Protein AF-A0A238XLN4-F1 (afdb_monomer_lite)

pLDDT: mean 86.58, std 12.6, range [41.25, 97.69]

Organism: NCBI:txid1938746

Structure (mmCIF, N/CA/C/O backbone):
data_AF-A0A238XLN4-F1
#
_entry.id   AF-A0A238XLN4-F1
#
loop_
_atom_site.group_PDB
_atom_site.id
_atom_site.type_symbol
_atom_site.label_atom_id
_atom_site.label_alt_id
_atom_site.label_comp_id
_atom_site.label_asym_id
_atom_site.label_entity_id
_atom_site.label_seq_id
_atom_site.pdbx_PDB_ins_code
_atom_site.Cartn_x
_atom_site.Cartn_y
_atom_site.Cartn_z
_atom_site.occupancy
_atom_site.B_iso_or_equiv
_atom_site.auth_seq_id
_atom_site.auth_comp_id
_atom_site.auth_asym_id
_atom_site.auth_atom_id
_atom_site.pdbx_PDB_model_num
ATOM 1 N N . MET A 1 1 ? -6.369 -0.265 10.881 1.00 83.25 1 MET A N 1
ATOM 2 C CA . MET A 1 1 ? -6.448 -0.730 9.477 1.00 83.25 1 MET A CA 1
ATOM 3 C C . MET A 1 1 ? -7.547 -0.008 8.703 1.00 83.25 1 MET A C 1
ATOM 5 O O . MET A 1 1 ? -7.201 0.843 7.906 1.00 83.25 1 MET A O 1
ATOM 9 N N . ALA A 1 2 ? -8.842 -0.265 8.940 1.00 83.38 2 ALA A N 1
ATOM 10 C CA . ALA A 1 2 ? -9.924 0.345 8.147 1.00 83.38 2 ALA A CA 1
ATOM 11 C C . ALA A 1 2 ? -9.921 1.887 8.136 1.00 83.38 2 ALA A C 1
ATOM 13 O O . ALA A 1 2 ? -10.051 2.486 7.076 1.00 83.38 2 ALA A O 1
ATOM 14 N N . ALA A 1 3 ? -9.689 2.517 9.293 1.00 84.44 3 ALA A N 1
ATOM 15 C CA . ALA A 1 3 ? -9.529 3.968 9.394 1.00 84.44 3 ALA A CA 1
ATOM 16 C C . ALA A 1 3 ? -8.377 4.501 8.518 1.00 84.44 3 ALA A C 1
ATOM 18 O O . ALA A 1 3 ? -8.576 5.438 7.754 1.00 84.44 3 ALA A O 1
ATOM 19 N N . ALA A 1 4 ? -7.217 3.836 8.550 1.00 83.69 4 ALA A N 1
ATOM 20 C CA . ALA A 1 4 ? -6.067 4.188 7.718 1.00 83.69 4 ALA A CA 1
ATOM 21 C C . ALA A 1 4 ? -6.356 4.004 6.217 1.00 83.69 4 ALA A C 1
ATOM 23 O O . ALA A 1 4 ? -6.060 4.880 5.415 1.00 83.69 4 ALA A O 1
ATOM 24 N N . LEU A 1 5 ? -7.017 2.906 5.827 1.00 85.81 5 LEU A N 1
ATOM 25 C CA . LEU A 1 5 ? -7.446 2.697 4.438 1.00 85.81 5 LEU A CA 1
ATOM 26 C C . LEU A 1 5 ? -8.428 3.780 3.968 1.00 85.81 5 LEU A C 1
ATOM 28 O O . LEU A 1 5 ? -8.376 4.180 2.808 1.00 85.81 5 LEU A O 1
ATOM 32 N N . ARG A 1 6 ? -9.312 4.272 4.844 1.00 84.12 6 ARG A N 1
ATOM 33 C CA . ARG A 1 6 ? -10.232 5.368 4.509 1.00 84.12 6 ARG A CA 1
ATOM 34 C C . ARG A 1 6 ? -9.512 6.709 4.362 1.00 84.12 6 ARG A C 1
ATOM 36 O O . ARG A 1 6 ? -9.866 7.463 3.459 1.00 84.12 6 ARG A O 1
ATOM 43 N N . GLN A 1 7 ? -8.516 6.996 5.203 1.00 85.44 7 GLN A N 1
ATOM 44 C CA . GLN A 1 7 ? -7.684 8.202 5.080 1.00 85.44 7 GLN A CA 1
ATOM 45 C C . GLN A 1 7 ? -6.864 8.202 3.790 1.00 85.44 7 GLN A C 1
ATOM 47 O O . GLN A 1 7 ? -6.836 9.203 3.082 1.00 85.44 7 GLN A O 1
ATOM 52 N N . LEU A 1 8 ? -6.316 7.046 3.413 1.00 84.69 8 LEU A N 1
ATOM 53 C CA . LEU A 1 8 ? -5.639 6.851 2.129 1.00 84.69 8 LEU A CA 1
ATOM 54 C C . LEU A 1 8 ? -6.606 6.746 0.934 1.00 84.69 8 LEU A C 1
ATOM 56 O O . LEU A 1 8 ? -6.184 6.422 -0.171 1.00 84.69 8 LEU A O 1
ATOM 60 N N . SER A 1 9 ? -7.909 6.981 1.136 1.00 85.56 9 SER A N 1
ATOM 61 C CA . SER A 1 9 ? -8.950 6.906 0.096 1.00 85.56 9 SER A CA 1
ATOM 62 C C . SER A 1 9 ? -9.007 5.561 -0.651 1.00 85.56 9 SER A C 1
ATOM 64 O O . SER A 1 9 ? -9.437 5.480 -1.799 1.00 85.56 9 SER A O 1
ATOM 66 N N . VAL A 1 10 ? -8.580 4.482 0.009 1.00 86.12 10 VAL A N 1
ATOM 67 C CA . VAL A 1 10 ? -8.608 3.105 -0.508 1.00 86.12 10 VAL A CA 1
ATOM 68 C C . VAL A 1 10 ? -9.958 2.437 -0.256 1.00 86.12 10 VAL A C 1
ATOM 70 O O . VAL A 1 10 ? -10.408 1.614 -1.054 1.00 86.12 10 VAL A O 1
ATOM 73 N N . LEU A 1 11 ? -10.583 2.759 0.878 1.00 84.19 11 LEU A N 1
ATOM 74 C CA . LEU A 1 11 ? -11.884 2.232 1.270 1.00 84.19 11 LEU A CA 1
ATOM 75 C C . LEU A 1 11 ? -12.986 3.210 0.847 1.00 84.19 11 LEU A C 1
ATOM 77 O O . LEU A 1 11 ? -13.014 4.339 1.328 1.00 84.19 11 LEU A O 1
ATOM 81 N N . ASP A 1 12 ? -13.868 2.752 -0.042 1.00 79.81 12 ASP A N 1
ATOM 82 C CA . ASP A 1 12 ? -15.043 3.500 -0.504 1.00 79.81 12 ASP A CA 1
ATOM 83 C C . ASP A 1 12 ? -16.147 3.530 0.567 1.00 79.81 12 ASP A C 1
ATOM 85 O O . ASP A 1 12 ? -16.322 2.569 1.327 1.00 79.81 12 ASP A O 1
ATOM 89 N N . ASP A 1 13 ? -16.931 4.607 0.584 1.00 79.81 13 ASP A N 1
ATOM 90 C CA . ASP A 1 13 ? -18.012 4.848 1.544 1.00 79.81 13 ASP A CA 1
ATOM 91 C C . ASP A 1 13 ? -19.095 3.765 1.464 1.00 79.81 13 ASP A C 1
ATOM 93 O O . ASP A 1 13 ? -19.675 3.368 2.474 1.00 79.81 13 ASP A O 1
ATOM 97 N N . ARG A 1 14 ? -19.284 3.163 0.287 1.0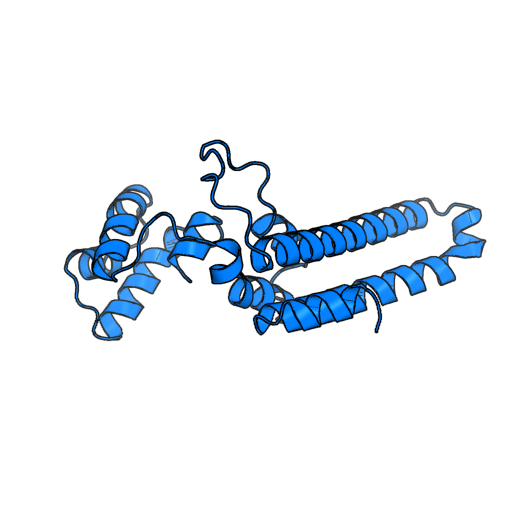0 80.19 14 ARG A N 1
ATOM 98 C CA . ARG A 1 14 ? -20.220 2.046 0.080 1.00 80.19 14 ARG A CA 1
ATOM 99 C C . ARG A 1 14 ? -19.858 0.784 0.862 1.00 80.19 14 ARG A C 1
ATOM 101 O O . ARG A 1 14 ? -20.729 -0.037 1.136 1.00 80.19 14 ARG A O 1
ATOM 108 N N . GLY A 1 15 ? -18.585 0.609 1.216 1.00 81.19 15 GLY A N 1
ATOM 109 C CA . GLY A 1 15 ? -18.112 -0.540 1.989 1.00 81.19 15 GLY A CA 1
ATOM 110 C C . GLY A 1 15 ? -18.226 -0.361 3.505 1.00 81.19 15 GLY A C 1
ATOM 111 O O . GLY A 1 15 ? -18.166 -1.351 4.237 1.00 81.19 15 GLY A O 1
ATOM 112 N N . LEU A 1 16 ? -18.391 0.876 3.985 1.00 87.06 16 LEU A N 1
ATOM 113 C CA . LEU A 1 16 ? -18.357 1.196 5.415 1.00 87.06 16 LEU A CA 1
ATOM 114 C C . LEU A 1 16 ? -19.537 0.602 6.204 1.00 87.06 16 LEU A C 1
ATOM 116 O O . LEU A 1 16 ? -19.274 0.034 7.265 1.00 87.06 16 LEU A O 1
ATOM 120 N N . PRO A 1 17 ? -20.792 0.611 5.705 1.00 89.88 17 PRO A N 1
ATOM 121 C CA . PRO A 1 17 ? -21.906 -0.027 6.410 1.00 89.88 17 PRO A CA 1
ATOM 122 C C . PRO A 1 17 ? -21.715 -1.532 6.608 1.00 89.88 17 PRO A C 1
ATOM 124 O O . PRO A 1 17 ? -21.923 -2.059 7.697 1.00 89.88 17 PRO A O 1
ATOM 127 N N . MET A 1 18 ? -21.238 -2.238 5.579 1.00 88.62 18 MET A N 1
ATOM 128 C CA . MET A 1 18 ? -20.988 -3.679 5.673 1.00 88.62 18 MET A CA 1
ATOM 129 C C . MET A 1 18 ? -19.870 -3.997 6.674 1.00 88.62 18 MET A C 1
ATOM 131 O O . MET A 1 18 ? -19.945 -4.982 7.409 1.00 88.62 18 MET A O 1
ATOM 135 N N . LEU A 1 19 ? -18.838 -3.155 6.732 1.00 88.81 19 LEU A N 1
ATOM 136 C CA . LEU A 1 19 ? -17.770 -3.292 7.715 1.00 88.81 19 LEU A CA 1
ATOM 137 C C . LEU A 1 19 ? -18.264 -3.017 9.144 1.00 88.81 19 LEU A C 1
ATOM 139 O O . LEU A 1 19 ? -17.898 -3.749 10.064 1.00 88.81 19 LEU A O 1
ATOM 143 N N . ALA A 1 20 ? -19.123 -2.013 9.322 1.00 89.56 20 ALA A N 1
ATOM 144 C CA . ALA A 1 20 ? -19.778 -1.751 10.598 1.00 89.56 20 ALA A CA 1
ATOM 145 C C . ALA A 1 20 ? -20.638 -2.947 11.032 1.00 89.56 20 ALA A C 1
ATOM 147 O O . ALA A 1 20 ? -20.490 -3.425 12.153 1.00 89.56 20 ALA A O 1
ATOM 148 N N . ALA A 1 21 ? -21.436 -3.516 10.124 1.00 89.56 21 ALA A N 1
ATOM 149 C CA . ALA A 1 21 ? -22.239 -4.708 10.395 1.00 89.56 21 ALA A CA 1
ATOM 150 C C . ALA A 1 21 ? -21.378 -5.905 10.828 1.00 89.56 21 ALA A C 1
ATOM 152 O O . ALA A 1 21 ? -21.731 -6.627 11.761 1.00 89.56 21 ALA A O 1
ATOM 153 N N . TYR A 1 22 ? -20.214 -6.089 10.199 1.00 89.88 22 TYR A N 1
ATOM 154 C CA . TYR A 1 22 ? -19.250 -7.106 10.609 1.00 89.88 22 TYR A CA 1
ATOM 155 C C . TYR A 1 22 ? -18.741 -6.883 12.040 1.00 89.88 22 TYR A C 1
ATOM 157 O O . TYR A 1 22 ? -18.673 -7.832 12.817 1.00 89.88 22 TYR A O 1
ATOM 165 N N . TRP A 1 23 ? -18.410 -5.649 12.423 1.00 91.31 23 TRP A N 1
ATOM 166 C CA . TRP A 1 23 ? -17.971 -5.340 13.787 1.00 91.31 23 TRP A CA 1
ATOM 167 C C . TRP A 1 23 ? -19.080 -5.501 14.830 1.00 91.31 23 TRP A C 1
ATOM 169 O O . TRP A 1 23 ? -18.809 -6.043 15.902 1.00 91.31 23 TRP A O 1
ATOM 179 N N . VAL A 1 24 ? -20.321 -5.132 14.503 1.00 91.25 24 VAL A N 1
ATOM 180 C CA . VAL A 1 24 ? -21.489 -5.421 15.353 1.00 91.25 24 VAL A CA 1
ATOM 181 C C . VAL A 1 24 ? -21.634 -6.927 15.561 1.00 91.25 24 VAL A C 1
ATOM 183 O O . VAL A 1 24 ? -21.764 -7.385 16.693 1.00 91.25 24 VAL A O 1
ATOM 186 N N . ALA A 1 25 ? -21.509 -7.725 14.496 1.00 91.75 25 ALA A N 1
ATOM 187 C CA . ALA A 1 25 ? -21.554 -9.184 14.590 1.00 91.75 25 ALA A CA 1
ATOM 188 C C . ALA A 1 25 ? -20.407 -9.782 15.434 1.00 91.75 25 ALA A C 1
ATOM 190 O O . ALA A 1 25 ? -20.543 -10.887 15.956 1.00 91.75 25 ALA A O 1
ATOM 191 N N . GLN A 1 26 ? -19.296 -9.058 15.607 1.00 89.88 26 GLN A N 1
ATOM 192 C CA . GLN A 1 26 ? -18.205 -9.421 16.520 1.00 89.88 26 GLN A CA 1
ATOM 193 C C . GLN A 1 26 ? -18.446 -8.998 17.980 1.00 89.88 26 GLN A C 1
ATOM 195 O O . GLN A 1 26 ? -17.557 -9.175 18.814 1.00 89.88 26 GLN A O 1
ATOM 200 N N . GLY A 1 27 ? -19.618 -8.446 18.299 1.00 89.38 27 GLY A N 1
ATOM 201 C CA . GLY A 1 27 ? -19.973 -7.993 19.643 1.00 89.38 27 GLY A CA 1
ATOM 202 C C . GLY A 1 27 ? -19.528 -6.567 19.959 1.00 89.38 27 GLY A C 1
ATOM 203 O O . GLY A 1 27 ? -19.358 -6.239 21.128 1.00 89.38 27 GLY A O 1
ATOM 204 N N . ARG A 1 28 ? -19.292 -5.727 18.942 1.00 87.06 28 ARG A N 1
ATOM 205 C CA . ARG A 1 28 ? -19.066 -4.284 19.119 1.00 87.06 28 ARG A CA 1
ATOM 206 C C . ARG A 1 28 ? -20.356 -3.541 18.789 1.00 87.06 28 ARG A C 1
ATOM 208 O O . ARG A 1 28 ? -20.576 -3.155 17.649 1.00 87.06 28 ARG A O 1
ATOM 215 N N . ASP A 1 29 ? -21.227 -3.399 19.772 1.00 85.12 29 ASP A N 1
ATOM 216 C CA . ASP A 1 29 ? -22.614 -2.942 19.644 1.00 85.12 29 ASP A CA 1
ATOM 217 C C . ASP A 1 29 ? -22.819 -1.472 20.050 1.00 85.12 29 ASP A C 1
ATOM 219 O O . ASP A 1 29 ? -23.851 -1.108 20.609 1.00 85.12 29 ASP A O 1
ATOM 223 N N . GLY A 1 30 ? -21.843 -0.613 19.739 1.00 89.81 30 GLY A N 1
ATOM 224 C CA . GLY A 1 30 ? -21.982 0.837 19.900 1.00 89.81 30 GLY A CA 1
ATOM 225 C C . GLY A 1 30 ? -23.145 1.399 19.073 1.00 89.81 30 GLY A C 1
ATOM 226 O O . GLY A 1 30 ? -23.446 0.898 17.985 1.00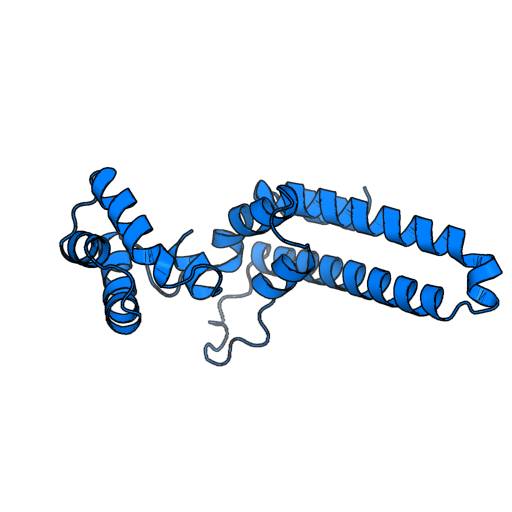 89.81 30 GLY A O 1
ATOM 227 N N . GLU A 1 31 ? -23.818 2.423 19.599 1.00 92.06 31 GLU A N 1
ATOM 228 C CA . GLU A 1 31 ? -25.035 2.992 19.006 1.00 92.06 31 GLU A CA 1
ATOM 229 C C . GLU A 1 31 ? -24.770 3.523 17.591 1.00 92.06 31 GLU A C 1
ATOM 231 O O . GLU A 1 31 ? -25.502 3.194 16.652 1.00 92.06 31 GLU A O 1
ATOM 236 N N . VAL A 1 32 ? -23.667 4.257 17.411 1.00 91.69 32 VAL A N 1
ATOM 237 C CA . VAL A 1 32 ? -23.265 4.799 16.106 1.00 91.69 32 VAL A CA 1
ATOM 238 C C . VAL A 1 32 ? -22.877 3.673 15.150 1.00 91.69 32 VAL A C 1
ATOM 240 O O . VAL A 1 32 ? -23.192 3.733 13.959 1.00 91.69 32 VAL A O 1
ATOM 243 N N . LEU A 1 33 ? -22.222 2.618 15.646 1.00 90.06 33 LEU A N 1
ATOM 244 C CA . LEU A 1 33 ? -21.862 1.456 14.833 1.00 90.06 33 LEU A CA 1
ATOM 245 C C . LEU A 1 33 ? -23.085 0.713 14.287 1.00 90.06 33 LEU A C 1
ATOM 247 O O . LEU A 1 33 ? -23.095 0.321 13.118 1.00 90.06 33 LEU A O 1
ATOM 251 N N . VAL A 1 34 ? -24.106 0.520 15.123 1.00 91.38 34 VAL A N 1
ATOM 252 C CA . VAL A 1 34 ? -25.369 -0.121 14.735 1.00 91.38 34 VAL A CA 1
ATOM 253 C C . VAL A 1 34 ? -26.117 0.745 13.725 1.00 91.38 34 VAL A C 1
ATOM 255 O O . VAL A 1 34 ? -26.613 0.223 12.724 1.00 91.38 34 VAL A O 1
ATOM 258 N N . GLU A 1 35 ? -26.157 2.062 13.934 1.00 91.50 35 GLU A N 1
ATOM 259 C CA . GLU A 1 35 ? -26.769 2.986 12.979 1.00 91.50 35 GLU A CA 1
ATOM 260 C C . GLU A 1 35 ? -26.061 2.936 11.620 1.00 91.50 35 GLU A C 1
ATOM 262 O O . GLU A 1 35 ? -26.717 2.790 10.586 1.00 91.50 35 GLU A O 1
ATOM 267 N N . LEU A 1 36 ? -24.726 2.985 11.614 1.00 90.38 36 LEU A N 1
ATOM 268 C CA . LEU A 1 36 ? -23.920 2.889 10.400 1.00 90.38 36 LEU A CA 1
ATOM 269 C C . LEU A 1 36 ? -24.130 1.548 9.680 1.00 90.38 36 LEU A C 1
ATOM 271 O O . LEU A 1 36 ? -24.242 1.528 8.455 1.00 90.38 36 LEU A O 1
ATOM 275 N N . ALA A 1 37 ? -24.229 0.441 10.420 1.00 90.19 37 ALA A N 1
ATOM 276 C CA . ALA A 1 37 ? -24.478 -0.893 9.872 1.00 90.19 37 ALA A CA 1
ATOM 277 C C . ALA A 1 37 ? -25.839 -1.019 9.166 1.00 90.19 37 ALA A C 1
ATOM 279 O O . ALA A 1 37 ? -25.980 -1.817 8.240 1.00 90.19 37 ALA A O 1
ATOM 280 N N . GLY A 1 38 ? -26.834 -0.232 9.586 1.00 88.56 38 GLY A N 1
ATOM 281 C CA . GLY A 1 38 ? -28.162 -0.191 8.970 1.00 88.56 38 GLY A CA 1
ATOM 282 C C . GLY A 1 38 ? -28.231 0.606 7.661 1.00 88.56 38 GLY A C 1
ATOM 283 O O . GLY A 1 38 ? -29.264 0.590 6.982 1.00 88.56 38 GLY A O 1
ATOM 284 N N . LEU A 1 39 ? -27.164 1.318 7.287 1.00 88.31 39 LEU A N 1
ATOM 285 C CA . LEU A 1 39 ? -27.149 2.130 6.075 1.00 88.31 39 LEU A CA 1
ATOM 286 C C . LEU A 1 39 ? -26.910 1.289 4.818 1.00 88.31 39 LEU A C 1
ATOM 288 O O . LEU A 1 39 ? -26.157 0.323 4.807 1.00 88.31 39 LEU A O 1
ATOM 292 N N . HIS A 1 40 ? -27.522 1.718 3.716 1.00 76.25 40 HIS A N 1
ATOM 293 C CA . HIS A 1 40 ? -27.367 1.089 2.399 1.00 76.25 40 HIS A CA 1
ATOM 294 C C . HIS A 1 40 ? -26.382 1.854 1.490 1.00 76.25 40 HIS A C 1
ATOM 296 O O . HIS A 1 40 ? -26.327 1.595 0.291 1.00 76.25 40 HIS A O 1
ATOM 302 N N . GLY A 1 41 ? -25.597 2.782 2.059 1.00 61.69 41 GLY A N 1
ATOM 303 C CA . GLY A 1 41 ? -24.550 3.523 1.344 1.00 61.69 41 GLY A CA 1
ATOM 304 C C . GLY A 1 41 ? -24.906 4.947 0.903 1.00 61.69 41 GLY A C 1
ATOM 305 O O . GLY A 1 41 ? -24.288 5.431 -0.036 1.00 61.69 41 GLY A O 1
ATOM 306 N N . ASP A 1 42 ? -25.869 5.618 1.550 1.00 67.31 42 ASP A N 1
ATOM 307 C CA . ASP A 1 42 ? -26.122 7.049 1.312 1.00 67.31 42 ASP A CA 1
ATOM 308 C C . ASP A 1 42 ? -24.892 7.867 1.754 1.00 67.31 42 ASP A C 1
ATOM 310 O O . ASP A 1 42 ? -24.566 7.929 2.948 1.00 67.31 42 ASP A O 1
ATOM 314 N N . GLU A 1 43 ? -24.159 8.416 0.779 1.00 69.50 43 GLU A N 1
ATOM 315 C CA . GLU A 1 43 ? -22.751 8.801 0.935 1.00 69.50 43 GLU A CA 1
ATOM 316 C C . GLU A 1 43 ? -22.541 9.876 2.016 1.00 69.50 43 GLU A C 1
ATOM 318 O O . GLU A 1 43 ? -21.524 9.877 2.712 1.00 69.50 43 GLU A O 1
ATOM 323 N N . ARG A 1 44 ? -23.526 10.758 2.232 1.00 75.69 44 ARG A N 1
ATOM 324 C CA . ARG A 1 44 ? -23.399 11.854 3.205 1.00 75.69 44 ARG A CA 1
ATOM 325 C C . ARG A 1 44 ? -23.499 11.377 4.651 1.00 75.69 44 ARG A C 1
ATOM 327 O O . ARG A 1 44 ? -22.675 11.750 5.478 1.00 75.69 44 ARG A O 1
ATOM 334 N N . LYS A 1 45 ? -24.478 10.523 4.955 1.00 83.06 45 LYS A N 1
ATOM 335 C CA . LYS A 1 45 ? -24.696 10.043 6.326 1.00 83.06 45 LYS A CA 1
ATOM 336 C C . LYS A 1 45 ? -23.597 9.070 6.762 1.00 83.06 45 LYS A C 1
ATOM 338 O O . LYS A 1 45 ? -23.209 9.055 7.925 1.00 83.06 45 LYS A O 1
ATOM 343 N N . VAL A 1 46 ? -23.057 8.298 5.818 1.00 85.75 46 VAL A N 1
ATOM 344 C CA . VAL A 1 46 ? -21.890 7.440 6.054 1.00 85.75 46 VAL A CA 1
ATOM 345 C C . VAL A 1 46 ? -20.660 8.271 6.433 1.00 85.75 46 VAL A C 1
ATOM 347 O O . VAL A 1 46 ? -19.993 7.944 7.415 1.00 85.75 46 VAL A O 1
ATOM 350 N N . ALA A 1 47 ? -20.380 9.353 5.698 1.00 82.19 47 ALA A N 1
ATOM 351 C CA . ALA A 1 47 ? -19.248 10.232 5.983 1.00 82.19 47 ALA A CA 1
ATOM 352 C C . ALA A 1 47 ? -19.354 10.904 7.363 1.00 82.19 47 ALA A C 1
ATOM 354 O O . ALA A 1 47 ? -18.344 11.030 8.053 1.00 82.19 47 ALA A O 1
ATOM 355 N N . ASP A 1 48 ? -20.566 11.274 7.785 1.00 86.06 48 ASP A N 1
ATOM 356 C CA . ASP A 1 48 ? -20.812 11.906 9.086 1.00 86.06 48 ASP A CA 1
ATOM 357 C C . ASP A 1 48 ? -20.678 10.914 10.259 1.00 86.06 48 ASP A C 1
ATOM 359 O O . ASP A 1 48 ? -20.114 11.251 11.302 1.00 86.06 48 ASP A O 1
ATOM 363 N N . LEU A 1 49 ? -21.163 9.676 10.100 1.00 89.31 49 LEU A N 1
ATOM 364 C CA . LEU A 1 49 ? -21.141 8.663 11.166 1.00 89.31 49 LEU A CA 1
ATOM 365 C C . LEU A 1 49 ? -19.788 7.961 11.305 1.00 89.31 49 LEU A C 1
ATOM 367 O O . LEU A 1 49 ? -19.464 7.463 12.382 1.00 89.31 49 LEU A O 1
ATOM 371 N N . TRP A 1 50 ? -18.981 7.911 10.244 1.00 88.00 50 TRP A N 1
ATOM 372 C CA . TRP A 1 50 ? -17.724 7.167 10.255 1.00 88.00 50 TRP A CA 1
ATOM 373 C C . TRP A 1 50 ? -16.719 7.645 11.320 1.00 88.00 50 TRP A C 1
ATOM 375 O O . TRP A 1 50 ? -16.229 6.798 12.073 1.00 88.00 50 TRP A O 1
ATOM 385 N N . PRO A 1 51 ? -16.423 8.954 11.469 1.00 86.88 51 PRO A N 1
ATOM 386 C CA . PRO A 1 51 ? -15.541 9.429 12.534 1.00 86.88 51 PRO A CA 1
ATOM 387 C C . PRO A 1 51 ? -16.050 9.059 13.932 1.00 86.88 51 PRO A C 1
ATOM 389 O O . PRO A 1 51 ? -15.265 8.636 14.777 1.00 86.88 51 PRO A O 1
ATOM 392 N N . ALA A 1 52 ? -17.360 9.159 14.166 1.00 88.69 52 ALA A N 1
ATOM 393 C CA . ALA A 1 52 ? -17.966 8.819 15.451 1.00 88.69 52 ALA A CA 1
ATOM 394 C C . ALA A 1 52 ? -17.911 7.304 15.736 1.00 88.69 52 ALA A C 1
ATOM 396 O O . ALA A 1 52 ? -17.543 6.905 16.839 1.00 88.69 52 ALA A O 1
ATOM 397 N N . ALA A 1 53 ? -18.154 6.458 14.730 1.00 89.38 53 ALA A N 1
ATOM 398 C CA . ALA A 1 53 ? -18.005 5.006 14.844 1.00 89.38 53 ALA A CA 1
ATOM 399 C C . ALA A 1 53 ? -16.556 4.603 15.171 1.00 89.38 53 ALA A C 1
ATOM 401 O O . ALA A 1 53 ? -16.316 3.688 15.956 1.00 89.38 53 ALA A O 1
ATOM 402 N N . LEU A 1 54 ? -15.564 5.296 14.604 1.00 88.88 54 LEU A N 1
ATOM 403 C CA . LEU A 1 54 ? -14.158 5.070 14.941 1.00 88.88 54 LEU A CA 1
ATOM 404 C C . LEU A 1 54 ? -13.845 5.433 16.398 1.00 88.88 54 LEU A C 1
ATOM 406 O O . LEU A 1 54 ? -13.124 4.681 17.055 1.00 88.88 54 LEU A O 1
ATOM 410 N N . VAL A 1 55 ? -14.421 6.518 16.921 1.00 88.25 55 VAL A N 1
ATOM 411 C CA . VAL A 1 55 ? -14.282 6.899 18.335 1.00 88.25 55 VAL A CA 1
ATOM 412 C C . VAL A 1 55 ? -14.883 5.838 19.262 1.00 88.25 55 VAL A C 1
ATOM 414 O O . VAL A 1 55 ? -14.225 5.459 20.230 1.00 88.25 55 VAL A O 1
ATOM 417 N N . GLU A 1 56 ? -16.063 5.287 18.950 1.00 89.75 56 GLU A N 1
ATOM 418 C CA . GLU A 1 56 ? -16.653 4.168 19.713 1.00 89.75 56 GLU A CA 1
ATOM 419 C C . GLU A 1 56 ? -15.748 2.927 19.729 1.00 89.75 56 GLU A C 1
ATOM 421 O O . GLU A 1 56 ? -15.671 2.206 20.723 1.00 89.75 56 GLU A O 1
ATOM 426 N N . LEU A 1 57 ? -15.009 2.695 18.641 1.00 87.44 57 LEU A N 1
ATOM 427 C CA . LEU A 1 57 ? -14.026 1.616 18.530 1.00 87.44 57 LEU A CA 1
ATOM 428 C C . LEU A 1 57 ? -12.675 1.933 19.196 1.00 87.44 57 LEU A C 1
ATOM 430 O O . LEU A 1 57 ? -11.753 1.118 19.103 1.00 87.44 57 LEU A O 1
ATOM 434 N N . GLY A 1 58 ? -12.533 3.099 19.836 1.00 87.44 58 GLY A N 1
ATOM 435 C CA . GLY A 1 58 ? -11.291 3.556 20.459 1.00 87.44 58 GLY A CA 1
ATOM 436 C C . GLY A 1 58 ? -10.196 3.936 19.457 1.00 87.44 58 GLY A C 1
ATOM 437 O O . GLY A 1 58 ? -9.013 3.892 19.791 1.00 87.44 58 GLY A O 1
ATOM 438 N N . VAL A 1 59 ? -10.561 4.266 18.216 1.00 85.88 59 VAL A N 1
ATOM 439 C CA . VAL A 1 59 ? -9.627 4.653 17.154 1.00 85.88 59 VAL A CA 1
ATOM 440 C C . VAL A 1 59 ? -9.533 6.173 17.078 1.00 85.88 59 VAL A C 1
ATOM 442 O O . VAL A 1 59 ? -10.500 6.854 16.748 1.00 85.88 59 VAL A O 1
ATOM 445 N N . THR A 1 60 ? -8.337 6.704 17.322 1.00 82.19 60 THR A N 1
ATOM 446 C CA . THR A 1 60 ? -8.039 8.127 17.126 1.00 82.19 60 THR A CA 1
ATOM 447 C C . THR A 1 60 ? -7.957 8.469 15.637 1.00 82.19 60 THR A C 1
ATOM 449 O O . THR A 1 60 ? -7.349 7.732 14.857 1.00 82.19 60 THR A O 1
ATOM 452 N N . VAL A 1 61 ? -8.548 9.605 15.254 1.00 78.75 61 VAL A N 1
ATOM 453 C CA . VAL A 1 61 ? -8.483 10.180 13.902 1.00 78.75 61 VAL A CA 1
ATOM 454 C C . VAL A 1 61 ? -7.869 11.587 14.000 1.00 78.75 61 VAL A C 1
ATOM 456 O O . VAL A 1 61 ? -8.334 12.364 14.834 1.00 78.75 61 VAL A O 1
ATOM 459 N N . PRO A 1 62 ? -6.859 11.940 13.178 1.00 76.94 62 PRO A N 1
ATOM 460 C CA . PRO A 1 62 ? -6.239 11.120 12.133 1.00 76.94 62 PRO A CA 1
ATOM 461 C C . PRO A 1 62 ? -5.469 9.915 12.696 1.00 76.94 62 PRO A C 1
ATOM 463 O O . PRO A 1 62 ? -4.927 9.990 13.796 1.00 76.94 62 PRO A O 1
ATOM 466 N N . VAL A 1 63 ? -5.428 8.796 11.956 1.00 80.06 63 VAL A N 1
ATOM 467 C CA . VAL A 1 63 ? -4.613 7.637 12.350 1.00 80.06 63 VAL A CA 1
ATOM 468 C C . VAL A 1 63 ? -3.142 8.009 12.172 1.00 80.06 63 VAL A C 1
ATOM 470 O O . VAL A 1 63 ? -2.737 8.332 11.053 1.00 80.06 63 VAL A O 1
ATOM 473 N N . PRO A 1 64 ? -2.319 7.940 13.231 1.00 79.19 64 PRO A N 1
ATOM 474 C CA . PRO A 1 64 ? -0.882 8.117 13.091 1.00 79.19 64 PRO A CA 1
ATOM 475 C C . PRO A 1 64 ? -0.305 7.015 12.202 1.00 79.19 64 PRO A C 1
ATOM 477 O O . PRO A 1 64 ? -0.658 5.843 12.367 1.00 79.19 64 PRO A O 1
ATOM 480 N N . ARG A 1 65 ? 0.606 7.375 11.293 1.00 81.94 65 ARG A N 1
ATOM 481 C CA . ARG A 1 65 ? 1.272 6.425 10.383 1.00 81.94 65 ARG A CA 1
ATOM 482 C C . ARG A 1 65 ? 0.279 5.574 9.585 1.00 81.94 65 ARG A C 1
ATOM 484 O O . ARG A 1 65 ? 0.422 4.352 9.477 1.00 81.94 65 ARG A O 1
ATOM 491 N N . ASP A 1 66 ? -0.756 6.214 9.051 1.00 85.12 66 ASP A N 1
ATOM 492 C CA . ASP A 1 66 ? -1.792 5.595 8.219 1.00 85.12 66 ASP A CA 1
ATOM 493 C C . ASP A 1 66 ? -1.210 4.664 7.137 1.00 85.12 66 ASP A C 1
ATOM 495 O O . ASP A 1 66 ? -1.672 3.530 6.991 1.00 85.12 66 ASP A O 1
ATOM 499 N N . ARG A 1 67 ? -0.129 5.069 6.464 1.00 90.31 67 ARG A N 1
ATOM 500 C CA . ARG A 1 67 ? 0.594 4.257 5.474 1.00 90.31 67 ARG A CA 1
ATOM 501 C C . ARG A 1 67 ? 1.111 2.946 6.054 1.00 90.31 67 ARG A C 1
ATOM 503 O O . ARG A 1 67 ? 0.763 1.887 5.539 1.00 90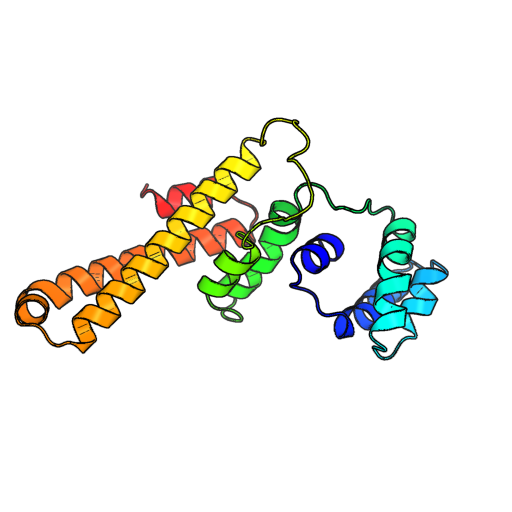.31 67 ARG A O 1
ATOM 510 N N . LEU A 1 68 ? 1.862 2.982 7.154 1.00 90.31 68 LEU A N 1
ATOM 511 C CA . LEU A 1 68 ? 2.391 1.779 7.812 1.00 90.31 68 LEU A CA 1
ATOM 512 C C . LEU A 1 68 ? 1.280 0.886 8.378 1.00 90.31 68 LEU A C 1
ATOM 514 O O . LEU A 1 68 ? 1.390 -0.344 8.362 1.00 90.31 68 LEU A O 1
ATOM 518 N N . VAL A 1 69 ? 0.188 1.486 8.859 1.00 90.56 69 VAL A N 1
ATOM 519 C CA . VAL A 1 69 ? -0.990 0.749 9.330 1.00 90.56 69 VAL A CA 1
ATOM 520 C C . VAL A 1 69 ? -1.703 0.054 8.171 1.00 90.56 69 VAL A C 1
ATOM 522 O O . VAL A 1 69 ? -2.147 -1.077 8.351 1.00 90.56 69 VAL A O 1
ATOM 525 N N . ALA A 1 70 ? -1.828 0.699 7.009 1.00 91.62 70 ALA A N 1
ATOM 526 C CA . ALA A 1 70 ? -2.493 0.174 5.815 1.00 91.62 70 ALA A CA 1
ATOM 527 C C . ALA A 1 70 ? -1.627 -0.802 4.999 1.00 91.62 70 ALA A C 1
ATOM 529 O O . ALA A 1 70 ? -2.160 -1.656 4.280 1.00 91.62 70 ALA A O 1
ATOM 530 N N . LEU A 1 71 ? -0.303 -0.687 5.124 1.00 94.31 71 LEU A N 1
ATOM 531 C CA . LEU A 1 71 ? 0.696 -1.318 4.268 1.00 94.31 71 LEU A CA 1
ATOM 532 C C . LEU A 1 71 ? 0.470 -2.820 4.032 1.00 94.31 71 LEU A C 1
ATOM 534 O O . LEU A 1 71 ? 0.398 -3.204 2.863 1.00 94.31 71 LEU A O 1
ATOM 538 N N . PRO A 1 72 ? 0.287 -3.680 5.058 1.00 95.44 72 PRO A N 1
ATOM 539 C CA . PRO A 1 72 ? 0.140 -5.117 4.824 1.00 95.44 72 PRO A CA 1
ATOM 540 C C . PRO A 1 72 ? -1.067 -5.454 3.948 1.00 95.44 72 PRO A C 1
ATOM 542 O O . PRO A 1 72 ? -1.014 -6.356 3.112 1.00 95.44 72 PRO A O 1
ATOM 545 N N . TRP A 1 73 ? -2.163 -4.705 4.106 1.00 94.69 73 TRP A N 1
ATOM 546 C CA . TRP A 1 73 ? -3.369 -4.920 3.319 1.00 94.69 73 TRP A CA 1
ATOM 547 C C . TRP A 1 73 ? -3.184 -4.446 1.877 1.00 94.69 73 TRP A C 1
ATOM 549 O O . TRP A 1 73 ? -3.504 -5.197 0.955 1.00 94.69 73 TRP A O 1
ATOM 559 N N . VAL A 1 74 ? -2.637 -3.241 1.677 1.00 95.06 74 VAL A N 1
ATOM 560 C CA . VAL A 1 74 ? -2.374 -2.656 0.348 1.00 95.06 74 VAL A CA 1
ATOM 561 C C . VAL A 1 74 ? -1.403 -3.541 -0.435 1.00 95.06 74 VAL A C 1
ATOM 563 O O . VAL A 1 74 ? -1.718 -3.979 -1.543 1.00 95.06 74 VAL A O 1
ATOM 566 N N . ALA A 1 75 ? -0.274 -3.908 0.173 1.00 96.81 75 ALA A N 1
ATOM 567 C CA . ALA A 1 75 ? 0.692 -4.831 -0.412 1.00 96.81 75 ALA A CA 1
ATOM 568 C C . ALA A 1 75 ? 0.092 -6.219 -0.664 1.00 96.81 75 ALA A C 1
ATOM 570 O O . ALA A 1 75 ? 0.326 -6.804 -1.718 1.00 96.81 75 ALA A O 1
ATOM 571 N N . GLY A 1 76 ? -0.769 -6.716 0.227 1.00 96.50 76 GLY A N 1
ATOM 572 C CA . GLY A 1 76 ? -1.494 -7.971 0.031 1.00 96.50 76 GLY A CA 1
ATOM 573 C C . GLY A 1 76 ? -2.452 -7.971 -1.171 1.00 96.50 76 GLY A C 1
ATOM 574 O O . GLY A 1 76 ? -2.702 -9.033 -1.746 1.00 96.50 76 GLY A O 1
ATOM 575 N N . GLN A 1 77 ? -2.989 -6.817 -1.589 1.00 96.00 77 GLN A N 1
ATOM 576 C CA . GLN A 1 77 ? -3.776 -6.714 -2.829 1.00 96.00 77 GLN A CA 1
ATOM 577 C C . GLN A 1 77 ? -2.901 -6.883 -4.072 1.00 96.00 77 GLN A C 1
ATOM 579 O O . GLN A 1 77 ? -3.312 -7.573 -5.007 1.00 96.00 77 GLN A O 1
ATOM 584 N N . VAL A 1 78 ? -1.705 -6.289 -4.070 1.00 96.94 78 VAL A N 1
ATOM 585 C CA . VAL A 1 78 ? -0.753 -6.395 -5.184 1.00 96.94 78 VAL A CA 1
ATOM 586 C C . VAL A 1 78 ? -0.121 -7.784 -5.235 1.00 96.94 78 VAL A C 1
ATOM 588 O O . VAL A 1 78 ? -0.170 -8.429 -6.276 1.00 96.94 78 VAL A O 1
ATOM 591 N N . ALA A 1 79 ? 0.354 -8.309 -4.102 1.00 96.12 79 ALA A N 1
ATOM 592 C CA . ALA A 1 79 ? 0.893 -9.668 -4.002 1.00 96.12 79 ALA A CA 1
ATOM 593 C C . ALA A 1 79 ? -0.131 -10.741 -4.417 1.00 96.12 79 ALA A C 1
ATOM 595 O O . ALA A 1 79 ? 0.230 -11.771 -4.975 1.00 96.12 79 ALA A O 1
ATOM 596 N N . GLY A 1 80 ? -1.420 -10.498 -4.156 1.00 95.00 80 GLY A N 1
ATOM 597 C CA . GLY A 1 80 ? -2.514 -11.374 -4.575 1.00 95.00 80 GLY A CA 1
ATOM 598 C C . GLY A 1 80 ? -2.977 -11.182 -6.023 1.00 95.00 80 GLY A C 1
ATOM 599 O O . GLY A 1 80 ? -3.991 -11.771 -6.393 1.00 95.00 80 GLY A O 1
ATOM 600 N N . GLY A 1 81 ? -2.322 -10.324 -6.813 1.00 95.00 81 GLY A N 1
ATOM 601 C CA . GLY A 1 81 ? -2.671 -10.047 -8.211 1.00 95.00 81 GLY A CA 1
ATOM 602 C C . GLY A 1 81 ? -3.993 -9.296 -8.414 1.00 95.00 81 GLY A C 1
ATOM 603 O O . GLY A 1 81 ? -4.493 -9.225 -9.533 1.00 95.00 81 GLY A O 1
ATOM 604 N N . ARG A 1 82 ? -4.590 -8.738 -7.352 1.00 96.12 82 ARG A N 1
ATOM 605 C CA . ARG A 1 82 ? -5.878 -8.018 -7.419 1.00 96.12 82 ARG A CA 1
ATOM 606 C C . ARG A 1 82 ? -5.716 -6.558 -7.828 1.00 96.12 82 ARG A C 1
ATOM 608 O O . ARG A 1 82 ? -6.675 -5.936 -8.281 1.00 96.12 82 ARG A O 1
ATOM 615 N N . ARG A 1 83 ? -4.522 -5.998 -7.640 1.00 96.56 83 ARG A N 1
ATOM 616 C CA . ARG A 1 83 ? -4.160 -4.625 -8.009 1.00 96.56 83 ARG A CA 1
ATOM 617 C C . ARG A 1 83 ? -2.755 -4.600 -8.622 1.00 96.56 83 ARG A C 1
ATOM 619 O O . ARG A 1 83 ? -1.931 -5.425 -8.239 1.00 96.56 83 ARG A O 1
ATOM 626 N N . PRO A 1 84 ? -2.470 -3.679 -9.556 1.00 95.75 84 PRO A N 1
ATOM 627 C CA . PRO A 1 84 ? -1.126 -3.513 -10.104 1.00 95.75 84 PRO A CA 1
ATOM 628 C C . PRO A 1 84 ? -0.186 -2.822 -9.103 1.00 95.75 84 PRO A C 1
ATOM 630 O O . PRO A 1 84 ? -0.642 -2.145 -8.182 1.00 95.75 84 PRO A O 1
ATOM 633 N N . LEU A 1 85 ? 1.129 -2.936 -9.320 1.00 94.94 85 LEU A N 1
ATOM 634 C CA . LEU A 1 85 ? 2.150 -2.280 -8.491 1.00 94.94 85 LEU A CA 1
ATOM 635 C C . LEU A 1 85 ? 2.007 -0.747 -8.469 1.00 94.94 85 LEU A C 1
ATOM 637 O O . LEU A 1 85 ? 2.106 -0.139 -7.406 1.00 94.94 85 LEU A O 1
ATOM 641 N N . SER A 1 86 ? 1.678 -0.129 -9.606 1.00 94.19 86 SER A N 1
ATOM 642 C CA . SER A 1 86 ? 1.459 1.323 -9.710 1.00 94.19 86 SER A CA 1
ATOM 643 C C . SER A 1 86 ? 0.347 1.842 -8.792 1.00 94.19 86 SER A C 1
ATOM 645 O O . SER A 1 86 ? 0.432 2.955 -8.271 1.00 94.19 86 SER A O 1
ATOM 647 N N . TRP A 1 87 ? -0.675 1.022 -8.525 1.00 95.00 87 TRP A N 1
ATOM 648 C CA . TRP A 1 87 ? -1.729 1.363 -7.571 1.00 95.00 87 TRP A CA 1
ATOM 649 C C . TRP A 1 87 ? -1.194 1.438 -6.135 1.00 95.00 87 TRP A C 1
ATOM 651 O O . TRP A 1 87 ? -1.558 2.357 -5.410 1.00 95.00 87 TRP A O 1
ATOM 661 N N . LEU A 1 88 ? -0.302 0.527 -5.730 1.00 95.50 88 LEU A N 1
ATOM 662 C CA . LEU A 1 88 ? 0.330 0.581 -4.407 1.00 95.50 88 LEU A CA 1
ATOM 663 C C . LEU A 1 88 ? 1.195 1.827 -4.248 1.00 95.50 88 LEU A C 1
ATOM 665 O O . LEU A 1 88 ? 1.084 2.492 -3.222 1.00 95.50 88 LEU A O 1
ATOM 669 N N . VAL A 1 89 ? 2.002 2.161 -5.260 1.00 93.94 89 VAL A N 1
ATOM 670 C CA . VAL A 1 89 ? 2.823 3.382 -5.247 1.00 93.94 89 VAL A CA 1
ATOM 671 C C . VAL A 1 89 ? 1.930 4.612 -5.096 1.00 93.94 89 VAL A C 1
ATOM 673 O O . VAL A 1 89 ? 2.162 5.424 -4.213 1.00 93.94 89 VAL A O 1
ATOM 676 N N . THR A 1 90 ? 0.833 4.692 -5.852 1.00 91.88 90 THR A N 1
ATOM 677 C CA . THR A 1 90 ? -0.123 5.811 -5.758 1.00 91.88 90 THR A CA 1
ATOM 678 C C . THR A 1 90 ? -0.771 5.920 -4.372 1.00 91.88 90 THR A C 1
ATOM 680 O O . THR A 1 90 ? -0.963 7.019 -3.860 1.00 91.88 90 THR A O 1
ATOM 683 N N . VAL A 1 91 ? -1.121 4.788 -3.754 1.00 91.50 91 VAL A N 1
ATOM 684 C CA . VAL A 1 91 ? -1.750 4.754 -2.423 1.00 91.50 91 VAL A CA 1
ATOM 685 C C . VAL A 1 91 ? -0.777 5.167 -1.318 1.00 91.50 91 VAL A C 1
ATOM 687 O O . VAL A 1 91 ? -1.176 5.848 -0.377 1.00 91.50 91 VAL A O 1
ATOM 690 N N . LEU A 1 92 ? 0.482 4.731 -1.401 1.00 90.81 92 LEU A N 1
ATOM 691 C CA . LEU A 1 92 ? 1.496 4.983 -0.370 1.00 90.81 92 LEU A CA 1
ATOM 692 C C . LEU A 1 92 ? 2.286 6.282 -0.600 1.00 90.81 92 LEU A C 1
ATOM 694 O O . LEU A 1 92 ? 2.932 6.772 0.325 1.00 90.81 92 LEU A O 1
ATOM 698 N N . TRP A 1 93 ? 2.193 6.857 -1.798 1.00 86.38 93 TRP A N 1
ATOM 699 C CA . TRP A 1 93 ? 2.777 8.140 -2.183 1.00 86.38 93 TRP A CA 1
ATOM 700 C C . TRP A 1 93 ? 1.694 9.096 -2.713 1.00 86.38 93 TRP A C 1
ATOM 702 O O . TRP A 1 93 ? 1.697 9.453 -3.896 1.00 86.38 93 TRP A O 1
ATOM 712 N N . PRO A 1 94 ? 0.714 9.502 -1.882 1.00 67.62 94 PRO A N 1
ATOM 713 C CA . PRO A 1 94 ? -0.324 10.407 -2.345 1.00 67.62 94 PRO A CA 1
ATOM 714 C C . PRO A 1 94 ? 0.300 11.756 -2.748 1.00 67.62 94 PRO A C 1
ATOM 716 O O . PRO A 1 94 ? 1.159 12.280 -2.030 1.00 67.62 94 PRO A O 1
ATOM 719 N N . PRO A 1 95 ? -0.113 12.345 -3.884 1.00 56.22 95 PRO A N 1
ATOM 720 C CA . PRO A 1 95 ? 0.388 13.634 -4.331 1.00 56.22 95 PRO A CA 1
ATOM 721 C C . PRO A 1 95 ? -0.083 14.721 -3.360 1.00 56.22 95 PRO A C 1
ATOM 723 O O . PRO A 1 95 ? -1.184 15.241 -3.480 1.00 56.22 95 PRO A O 1
ATOM 726 N N . VAL A 1 96 ? 0.790 15.067 -2.413 1.00 54.22 96 VAL A N 1
ATOM 727 C CA . VAL A 1 96 ? 0.687 16.220 -1.511 1.00 54.22 96 VAL A CA 1
ATOM 728 C C . VAL A 1 96 ? -0.495 16.145 -0.529 1.00 54.22 96 VAL A C 1
ATOM 730 O O . VAL A 1 96 ? -1.632 16.493 -0.840 1.00 54.22 96 VAL A O 1
ATOM 733 N N . TYR A 1 97 ? -0.194 15.800 0.726 1.00 51.16 97 TYR A N 1
ATOM 734 C CA . TYR A 1 97 ? -1.022 16.181 1.874 1.00 51.16 97 TYR A CA 1
ATOM 735 C C . TYR A 1 97 ? -1.029 17.720 1.980 1.00 51.16 97 TYR A C 1
ATOM 737 O O . TYR A 1 97 ? -0.162 18.329 2.602 1.00 51.16 97 TYR A O 1
ATOM 745 N N . VAL A 1 98 ? -1.992 18.384 1.337 1.00 43.06 98 VAL A N 1
ATOM 746 C CA . VAL A 1 98 ? -2.279 19.804 1.583 1.00 43.06 98 VAL A CA 1
ATOM 747 C C . VAL A 1 98 ? -3.120 19.870 2.857 1.00 43.06 98 VAL A C 1
ATOM 749 O O . VAL A 1 98 ? -4.331 19.680 2.801 1.00 43.06 98 VAL A O 1
ATOM 752 N N . GLY A 1 99 ? -2.497 20.107 4.013 1.00 42.06 99 GLY A N 1
ATOM 753 C CA . GLY A 1 99 ? -3.258 20.468 5.220 1.00 42.06 99 GLY A CA 1
ATOM 754 C C . GLY A 1 99 ? -2.711 20.015 6.566 1.00 42.06 99 GLY A C 1
ATOM 755 O O . GLY A 1 99 ? -3.325 20.311 7.587 1.00 42.06 99 GLY A O 1
ATOM 756 N N . SER A 1 100 ? -1.573 19.339 6.619 1.00 43.03 100 SER A N 1
ATOM 757 C CA . SER A 1 100 ? -0.877 19.133 7.884 1.00 43.03 100 SER A CA 1
ATOM 758 C C . SER A 1 100 ? 0.558 19.533 7.636 1.00 43.03 100 SER A C 1
ATOM 760 O O . SER A 1 100 ? 1.258 18.863 6.880 1.00 43.03 100 SER A O 1
ATOM 762 N N . GLU A 1 101 ? 0.991 20.652 8.226 1.00 41.25 101 GLU A N 1
ATOM 763 C CA . GLU A 1 101 ? 2.412 20.763 8.546 1.00 41.25 101 GLU A CA 1
ATOM 764 C C . GLU A 1 101 ? 2.795 19.418 9.175 1.00 41.25 101 GLU A C 1
ATOM 766 O O . GLU A 1 101 ? 2.027 18.941 10.022 1.00 41.25 101 GLU A O 1
ATOM 771 N N . PRO A 1 102 ? 3.865 18.746 8.709 1.00 47.75 102 PRO A N 1
ATOM 772 C CA . PRO A 1 102 ? 4.347 17.573 9.408 1.00 47.75 102 PRO A CA 1
ATOM 773 C C . PRO A 1 102 ? 4.489 18.023 10.851 1.00 47.75 102 PRO A C 1
ATOM 775 O O . PRO A 1 102 ? 5.230 18.971 11.123 1.00 47.75 102 PRO A O 1
ATOM 778 N N . ASP A 1 103 ? 3.688 17.435 11.742 1.00 48.44 103 ASP A N 1
ATOM 779 C CA . ASP A 1 103 ? 3.897 17.631 13.162 1.00 48.44 103 ASP A CA 1
ATOM 780 C C . ASP A 1 103 ? 5.384 17.358 13.342 1.00 48.44 103 ASP A C 1
ATOM 782 O O . ASP A 1 103 ? 5.864 16.308 12.913 1.00 48.44 103 ASP A O 1
ATOM 786 N N . ALA A 1 104 ? 6.139 18.350 13.811 1.00 46.09 104 ALA A N 1
ATOM 787 C CA . ALA A 1 104 ? 7.600 18.357 13.771 1.00 46.09 104 ALA A CA 1
ATOM 788 C C . ALA A 1 104 ? 8.221 17.298 14.712 1.00 46.09 104 ALA A C 1
ATOM 790 O O . ALA A 1 104 ? 9.363 17.426 15.153 1.00 46.09 104 ALA A O 1
ATOM 791 N N . ALA A 1 105 ? 7.469 16.248 15.042 1.00 53.12 105 ALA A N 1
ATOM 792 C CA . ALA A 1 105 ? 7.987 14.940 15.357 1.00 53.12 105 ALA A CA 1
ATOM 793 C C . ALA A 1 105 ? 8.795 14.452 14.148 1.00 53.12 105 ALA A C 1
ATOM 795 O O . ALA A 1 105 ? 8.255 14.236 13.066 1.00 53.12 105 ALA A O 1
ATOM 796 N N . ALA A 1 106 ? 10.109 14.332 14.333 1.00 53.78 106 ALA A N 1
ATOM 797 C CA . ALA A 1 106 ? 11.023 13.756 13.355 1.00 53.78 106 ALA A CA 1
ATOM 798 C C . ALA A 1 106 ? 10.387 12.537 12.661 1.00 53.78 106 ALA A C 1
ATOM 800 O O . ALA A 1 106 ? 9.830 11.674 13.346 1.00 53.78 106 ALA A O 1
ATOM 801 N N . SER A 1 107 ? 10.457 12.498 11.325 1.00 62.53 107 SER A N 1
ATOM 802 C CA . SER A 1 107 ? 10.082 11.318 10.542 1.00 62.53 107 SER A CA 1
ATOM 803 C C . SER A 1 107 ? 10.718 10.095 11.201 1.00 62.53 107 SER A C 1
ATOM 805 O O . SER A 1 107 ? 11.927 10.089 11.436 1.00 62.53 107 SER A O 1
ATOM 807 N N . ASP A 1 108 ? 9.916 9.113 11.618 1.00 77.81 108 ASP A N 1
ATOM 808 C CA . ASP A 1 108 ? 10.484 7.916 12.238 1.00 77.81 108 ASP A CA 1
ATOM 809 C C . ASP A 1 108 ? 11.207 7.095 11.163 1.00 77.81 108 ASP A C 1
ATOM 811 O O . ASP A 1 108 ? 10.799 7.075 10.000 1.00 77.81 108 ASP A O 1
ATOM 815 N N . ALA A 1 109 ? 12.251 6.368 11.554 1.00 87.88 109 ALA A N 1
ATOM 816 C CA . ALA A 1 109 ? 13.065 5.545 10.669 1.00 87.88 109 ALA A CA 1
ATOM 817 C C . ALA A 1 109 ? 12.228 4.541 9.850 1.00 87.88 109 ALA A C 1
ATOM 819 O O . ALA A 1 109 ? 12.621 4.170 8.748 1.00 87.88 109 ALA A O 1
ATOM 820 N N . GLU A 1 110 ? 11.073 4.098 10.362 1.00 88.88 110 GLU A N 1
ATOM 821 C CA . GLU A 1 110 ? 10.140 3.244 9.613 1.00 88.88 110 GLU A CA 1
ATOM 822 C C . GLU A 1 110 ? 9.440 3.970 8.454 1.00 88.88 110 GLU A C 1
ATOM 824 O O . GLU A 1 110 ? 9.270 3.375 7.390 1.00 88.88 110 GLU A O 1
ATOM 829 N N . ASP A 1 111 ? 9.023 5.224 8.646 1.00 87.50 111 ASP A N 1
ATOM 830 C CA . ASP A 1 111 ? 8.374 6.017 7.597 1.00 87.50 111 ASP A CA 1
ATOM 831 C C . ASP A 1 111 ? 9.396 6.419 6.526 1.00 87.50 111 ASP A C 1
ATOM 833 O O . ASP A 1 111 ? 9.117 6.274 5.339 1.00 87.50 111 ASP A O 1
ATOM 837 N N . GLU A 1 112 ? 10.614 6.799 6.930 1.00 90.00 112 GLU A N 1
ATOM 838 C CA . GLU A 1 112 ? 11.722 7.069 5.999 1.00 90.00 112 GLU A CA 1
ATOM 839 C C . GLU A 1 112 ? 12.095 5.828 5.176 1.00 90.00 112 GLU A C 1
ATOM 841 O O . GLU A 1 112 ? 12.306 5.906 3.965 1.00 90.00 112 GLU A O 1
ATOM 846 N N . LEU A 1 113 ? 12.141 4.660 5.821 1.00 93.69 113 LEU A N 1
ATOM 847 C CA . LEU A 1 113 ? 12.402 3.392 5.150 1.00 93.69 113 LEU A CA 1
ATOM 848 C C . LEU A 1 113 ? 11.277 3.026 4.174 1.00 93.69 113 LEU A C 1
ATOM 850 O O . LEU A 1 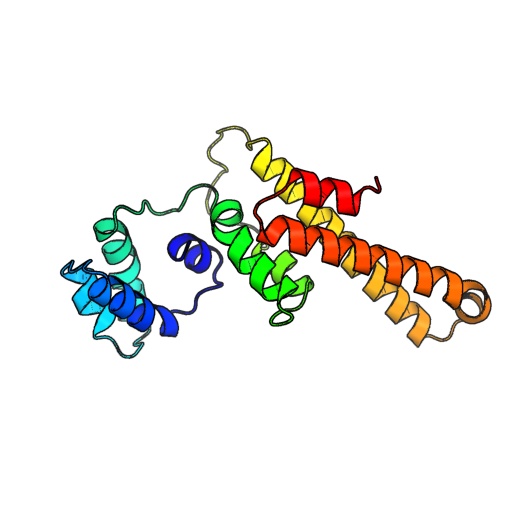113 ? 11.545 2.517 3.084 1.00 93.69 113 LEU A O 1
ATOM 854 N N . LEU A 1 114 ? 10.020 3.272 4.548 1.00 93.75 114 LEU A N 1
ATOM 855 C CA . LEU A 1 114 ? 8.893 3.074 3.645 1.00 93.75 114 LEU A CA 1
ATOM 856 C C . LEU A 1 114 ? 8.985 4.013 2.437 1.00 93.75 114 LEU A C 1
ATOM 858 O O . LEU A 1 114 ? 8.771 3.555 1.316 1.00 93.75 114 LEU A O 1
ATOM 862 N N . ASP A 1 115 ? 9.338 5.281 2.646 1.00 92.62 115 ASP A N 1
ATOM 863 C CA . ASP A 1 115 ? 9.529 6.251 1.567 1.00 92.62 115 ASP A CA 1
ATOM 864 C C . ASP A 1 115 ? 10.635 5.802 0.604 1.00 92.62 115 ASP A C 1
ATOM 866 O O . ASP A 1 115 ? 10.423 5.782 -0.607 1.00 92.62 115 ASP A O 1
ATOM 870 N N . GLU A 1 116 ? 11.780 5.347 1.120 1.00 94.56 116 GLU A N 1
ATOM 871 C CA . GLU A 1 116 ? 12.863 4.788 0.299 1.00 94.56 116 GLU A CA 1
ATOM 872 C C . GLU A 1 116 ? 12.371 3.609 -0.557 1.00 94.56 116 GLU A C 1
ATOM 874 O O . GLU A 1 116 ? 12.614 3.561 -1.763 1.00 94.56 116 GLU A O 1
ATOM 879 N N . ILE A 1 117 ? 11.643 2.667 0.047 1.00 96.56 117 ILE A N 1
ATOM 880 C CA . ILE A 1 117 ? 11.112 1.494 -0.658 1.00 96.56 117 ILE A CA 1
ATOM 881 C C . ILE A 1 117 ? 10.131 1.912 -1.756 1.00 96.56 117 ILE A C 1
ATOM 883 O O . ILE A 1 117 ? 10.231 1.429 -2.885 1.00 96.56 117 ILE A O 1
ATOM 887 N N . VAL A 1 118 ? 9.174 2.789 -1.444 1.00 95.25 118 VAL A N 1
ATOM 888 C CA . VAL A 1 118 ? 8.152 3.230 -2.405 1.00 95.25 118 VAL A CA 1
ATOM 889 C C . VAL A 1 118 ? 8.786 4.022 -3.546 1.00 95.25 118 VAL A C 1
ATOM 891 O O . VAL A 1 118 ? 8.404 3.816 -4.696 1.00 95.25 118 VAL A O 1
ATOM 894 N N . TYR A 1 119 ? 9.799 4.839 -3.255 1.00 94.62 119 TYR A N 1
ATOM 895 C CA . TYR A 1 119 ? 10.575 5.553 -4.264 1.00 94.62 119 TYR A CA 1
ATOM 896 C C . TYR A 1 119 ? 11.268 4.594 -5.243 1.00 94.62 119 TYR A C 1
ATOM 898 O O . TYR A 1 119 ? 11.155 4.759 -6.455 1.00 94.62 119 TYR A O 1
ATOM 906 N N . ILE A 1 120 ? 11.938 3.550 -4.743 1.00 96.12 120 ILE A N 1
ATOM 907 C CA . ILE A 1 120 ? 12.600 2.564 -5.612 1.00 96.12 120 ILE A CA 1
ATOM 908 C C . ILE A 1 120 ? 11.573 1.790 -6.455 1.00 96.12 120 ILE A C 1
ATOM 910 O O . ILE A 1 120 ? 11.820 1.504 -7.626 1.00 96.12 120 ILE A O 1
ATOM 914 N N . LEU A 1 121 ? 10.405 1.457 -5.893 1.00 96.50 121 LEU A N 1
ATOM 915 C CA . LEU A 1 121 ? 9.332 0.804 -6.651 1.00 96.50 121 LEU A CA 1
ATOM 916 C C . LEU A 1 121 ? 8.799 1.691 -7.785 1.00 96.50 121 LEU A C 1
ATOM 918 O O . LEU A 1 121 ? 8.525 1.174 -8.869 1.00 96.50 121 LEU A O 1
ATOM 922 N N . ASP A 1 122 ? 8.666 2.997 -7.553 1.00 95.56 122 ASP A N 1
ATOM 923 C CA . ASP A 1 122 ? 8.293 3.959 -8.593 1.00 95.56 122 ASP A CA 1
ATOM 924 C C . ASP A 1 122 ? 9.363 4.042 -9.694 1.00 95.56 122 ASP A C 1
ATOM 926 O O . ASP A 1 122 ? 9.036 3.961 -10.877 1.00 95.56 122 ASP A O 1
ATOM 930 N N . ASP A 1 123 ? 10.647 4.077 -9.328 1.00 95.44 123 ASP A N 1
ATOM 931 C CA . ASP A 1 123 ? 11.760 4.085 -10.289 1.00 95.44 123 ASP A CA 1
ATOM 932 C C . ASP A 1 123 ? 11.775 2.820 -11.171 1.00 95.44 123 ASP A C 1
ATOM 934 O O . ASP A 1 123 ? 11.941 2.898 -12.391 1.00 95.44 123 ASP A O 1
ATOM 938 N N . ILE A 1 124 ? 11.492 1.645 -10.592 1.00 95.69 124 ILE A N 1
ATOM 939 C CA . ILE A 1 124 ? 11.333 0.390 -11.347 1.00 95.69 124 ILE A CA 1
ATOM 940 C C . ILE A 1 124 ? 10.187 0.495 -12.364 1.00 95.69 124 ILE A C 1
ATOM 942 O O . ILE A 1 124 ? 10.338 0.047 -13.507 1.00 95.69 124 ILE A O 1
ATOM 946 N N . LEU A 1 125 ? 9.046 1.077 -11.976 1.00 95.44 125 LEU A N 1
ATOM 947 C CA . LEU A 1 125 ? 7.905 1.274 -12.876 1.00 95.44 125 LEU A CA 1
ATOM 948 C C . LEU A 1 125 ? 8.253 2.236 -14.013 1.00 95.44 125 LEU A C 1
ATOM 950 O O . LEU A 1 125 ? 8.051 1.889 -15.178 1.00 95.44 125 LEU A O 1
ATOM 954 N N . GLN A 1 126 ? 8.839 3.392 -13.700 1.00 95.12 126 GLN A N 1
ATOM 955 C CA . GLN A 1 126 ? 9.262 4.374 -14.700 1.00 95.12 126 GLN A CA 1
ATOM 956 C C . GLN A 1 126 ? 10.304 3.788 -15.664 1.00 95.12 126 GLN A C 1
ATOM 958 O O . GLN A 1 126 ? 10.236 4.003 -16.880 1.00 95.12 126 GLN A O 1
ATOM 963 N N . PHE A 1 127 ? 11.248 2.992 -15.154 1.00 95.00 127 PHE A N 1
ATOM 964 C CA . PHE A 1 127 ? 12.221 2.279 -15.974 1.00 95.00 127 PHE A CA 1
ATOM 965 C C . PHE A 1 127 ? 11.544 1.293 -16.933 1.00 95.00 127 PHE A C 1
ATOM 967 O O . PHE A 1 127 ? 11.835 1.307 -18.135 1.00 95.00 127 PHE A O 1
ATOM 974 N N . ALA A 1 128 ? 10.624 0.466 -16.433 1.00 94.50 128 ALA A N 1
ATOM 975 C CA . ALA A 1 128 ? 9.890 -0.496 -17.248 1.00 94.50 128 ALA A CA 1
ATOM 976 C C . ALA A 1 128 ? 9.057 0.199 -18.339 1.00 94.50 128 ALA A C 1
ATOM 978 O O . ALA A 1 128 ? 9.108 -0.204 -19.504 1.00 94.50 128 ALA A O 1
ATOM 979 N N . GLU A 1 129 ? 8.341 1.270 -17.993 1.00 94.31 129 GLU A N 1
ATOM 980 C CA . GLU A 1 129 ? 7.547 2.065 -18.935 1.00 94.31 129 GLU A CA 1
ATOM 981 C C . GLU A 1 129 ? 8.411 2.679 -20.037 1.00 94.31 129 GLU A C 1
ATOM 983 O O . GLU A 1 129 ? 8.080 2.565 -21.223 1.00 94.31 129 GLU A O 1
ATOM 988 N N . ARG A 1 130 ? 9.561 3.256 -19.673 1.00 93.38 130 ARG A N 1
ATOM 989 C CA . ARG A 1 130 ? 10.522 3.800 -20.637 1.00 93.38 130 ARG A CA 1
ATOM 990 C C . ARG A 1 130 ? 11.001 2.730 -21.615 1.00 93.38 130 ARG A C 1
ATOM 992 O O . ARG A 1 130 ? 10.979 2.953 -22.824 1.00 93.38 130 ARG A O 1
ATOM 999 N N . VAL A 1 131 ? 11.393 1.557 -21.114 1.00 91.81 131 VAL A N 1
ATOM 1000 C CA . VAL A 1 131 ? 11.878 0.449 -21.953 1.00 91.81 131 VAL A CA 1
ATOM 1001 C C . VAL A 1 131 ? 10.789 -0.054 -22.903 1.00 91.81 131 VAL A C 1
ATOM 1003 O O . VAL A 1 131 ? 11.065 -0.303 -24.078 1.00 91.81 131 VAL A O 1
ATOM 1006 N N . VAL A 1 132 ? 9.543 -0.167 -22.438 1.00 90.50 132 VAL A N 1
ATOM 1007 C CA . VAL A 1 132 ? 8.400 -0.537 -23.289 1.00 90.50 132 VAL A CA 1
ATOM 1008 C C . VAL A 1 132 ? 8.155 0.520 -24.372 1.00 90.50 132 VAL A C 1
ATOM 1010 O O . VAL A 1 132 ? 7.937 0.165 -25.535 1.00 90.50 132 VAL A O 1
ATOM 1013 N N . GLY A 1 133 ? 8.244 1.80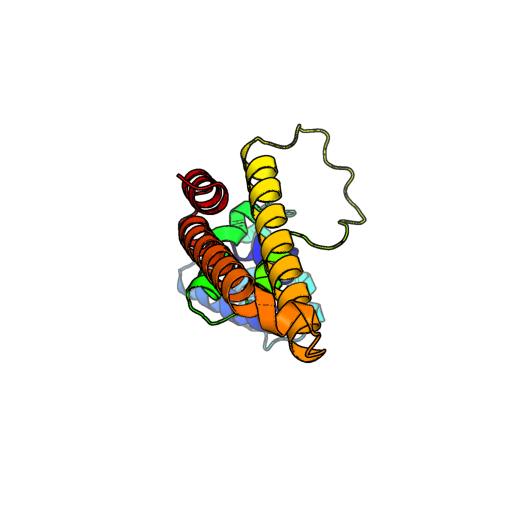5 -24.024 1.00 89.25 133 GLY A N 1
ATOM 1014 C CA . GLY A 1 133 ? 8.147 2.915 -24.972 1.00 89.25 133 GLY A CA 1
ATOM 1015 C C . GLY A 1 133 ? 9.223 2.858 -26.060 1.00 89.25 133 GLY A C 1
ATOM 1016 O O . GLY A 1 133 ? 8.905 2.913 -27.252 1.00 89.25 133 GLY A O 1
ATOM 1017 N N . ASP A 1 134 ? 10.482 2.659 -25.672 1.00 87.25 134 ASP A N 1
ATOM 1018 C CA . ASP A 1 134 ? 11.619 2.534 -26.594 1.00 87.25 134 ASP A CA 1
ATOM 1019 C C . ASP A 1 134 ? 11.474 1.312 -27.520 1.00 87.25 134 ASP A C 1
ATOM 1021 O O . ASP A 1 134 ? 11.737 1.385 -28.729 1.00 87.25 134 ASP A O 1
ATOM 1025 N N . ALA A 1 135 ? 11.004 0.186 -26.974 1.00 86.94 135 ALA A N 1
ATOM 1026 C CA . ALA A 1 135 ? 10.746 -1.039 -27.724 1.00 86.94 135 ALA A CA 1
ATOM 1027 C C . ALA A 1 135 ? 9.661 -0.843 -28.795 1.00 86.94 135 ALA A C 1
ATOM 1029 O O . ALA A 1 135 ? 9.817 -1.300 -29.936 1.00 86.94 135 ALA A O 1
ATOM 1030 N N . ALA A 1 136 ? 8.583 -0.129 -28.458 1.00 88.06 136 ALA A N 1
ATOM 1031 C CA . ALA A 1 136 ? 7.484 0.168 -29.373 1.00 88.06 136 ALA A CA 1
ATOM 1032 C C . ALA A 1 136 ? 7.941 1.003 -30.583 1.00 88.06 136 ALA A C 1
ATOM 1034 O O . ALA A 1 136 ? 7.451 0.801 -31.696 1.00 88.06 136 ALA A O 1
ATOM 1035 N N . GLN A 1 137 ? 8.941 1.870 -30.401 1.00 87.00 137 GLN A N 1
ATOM 1036 C CA . GLN A 1 137 ? 9.516 2.697 -31.468 1.00 87.00 137 GLN A CA 1
ATOM 1037 C C . GLN A 1 137 ? 10.450 1.925 -32.426 1.00 87.00 137 GLN A C 1
ATOM 1039 O O . GLN A 1 137 ? 10.870 2.469 -33.449 1.00 87.00 137 GLN A O 1
ATOM 1044 N N . ARG A 1 138 ? 10.766 0.647 -32.148 1.00 80.94 138 ARG A N 1
ATOM 1045 C CA . ARG A 1 138 ? 11.561 -0.262 -33.012 1.00 80.94 138 ARG A CA 1
ATOM 1046 C C . ARG A 1 138 ? 12.894 0.326 -33.497 1.00 80.94 138 ARG A C 1
ATOM 1048 O O . ARG A 1 138 ? 13.331 0.072 -34.629 1.00 80.94 138 ARG A O 1
ATOM 1055 N N . THR A 1 139 ? 13.554 1.096 -32.638 1.00 81.81 139 THR A N 1
ATOM 1056 C CA . THR A 1 139 ? 14.811 1.781 -32.957 1.00 81.81 139 THR A CA 1
ATOM 1057 C C . THR A 1 139 ? 15.926 0.789 -33.331 1.00 81.81 139 THR A C 1
ATOM 1059 O O . THR A 1 139 ? 15.905 -0.391 -32.968 1.00 81.81 139 THR A O 1
ATOM 1062 N N . ARG A 1 140 ? 16.946 1.245 -34.078 1.00 82.62 140 ARG A N 1
ATOM 1063 C CA . ARG A 1 140 ? 18.123 0.404 -34.397 1.00 82.62 140 ARG A CA 1
ATOM 1064 C C . ARG A 1 140 ? 18.861 -0.050 -33.137 1.00 82.62 140 ARG A C 1
ATOM 1066 O O . ARG A 1 140 ? 19.374 -1.164 -33.113 1.00 82.62 140 ARG A O 1
ATOM 1073 N N . TRP A 1 141 ? 18.889 0.798 -32.113 1.00 85.06 141 TRP A N 1
ATOM 1074 C CA . TRP A 1 141 ? 19.471 0.477 -30.815 1.00 85.06 141 TRP A CA 1
ATOM 1075 C C . TRP A 1 141 ? 18.728 -0.680 -30.133 1.00 85.06 141 TRP A C 1
ATOM 1077 O O . TRP A 1 141 ? 19.371 -1.637 -29.705 1.00 85.06 141 TRP A O 1
ATOM 1087 N N . TRP A 1 142 ? 17.388 -0.677 -30.159 1.00 86.94 142 TRP A N 1
ATOM 1088 C CA . TRP A 1 142 ? 16.575 -1.759 -29.592 1.00 86.94 142 TRP A CA 1
ATOM 1089 C C . TRP A 1 142 ? 16.865 -3.121 -30.228 1.00 86.94 142 TRP A C 1
ATOM 1091 O O . TRP A 1 142 ? 16.955 -4.131 -29.538 1.00 86.94 142 TRP A O 1
ATOM 1101 N N . ARG A 1 143 ? 17.104 -3.172 -31.545 1.00 83.12 143 ARG A N 1
ATOM 1102 C CA . ARG A 1 143 ? 17.484 -4.433 -32.216 1.00 83.12 143 ARG A CA 1
ATOM 1103 C C . ARG A 1 143 ? 18.802 -5.011 -31.697 1.00 83.12 143 ARG A C 1
ATOM 1105 O O . ARG A 1 143 ? 19.017 -6.211 -31.830 1.00 83.12 143 ARG A O 1
ATOM 1112 N N . ARG A 1 144 ? 19.679 -4.163 -31.155 1.00 86.31 144 ARG A N 1
ATOM 1113 C CA . ARG A 1 144 ? 20.999 -4.546 -30.649 1.00 86.31 144 ARG A CA 1
ATOM 1114 C C . ARG A 1 144 ? 20.983 -4.873 -29.156 1.00 86.31 144 ARG A C 1
ATOM 1116 O O . ARG A 1 144 ? 21.593 -5.861 -28.776 1.00 86.31 144 ARG A O 1
ATOM 1123 N N . HIS A 1 145 ? 20.275 -4.083 -28.349 1.00 89.06 145 HIS A N 1
ATOM 1124 C CA . HIS A 1 145 ? 20.323 -4.161 -26.881 1.00 89.06 145 HIS A CA 1
ATOM 1125 C C . HIS A 1 145 ? 19.009 -4.591 -26.222 1.00 89.06 145 HIS A C 1
ATOM 1127 O O . HIS A 1 145 ? 18.979 -4.852 -25.024 1.00 89.06 145 HIS A O 1
ATOM 1133 N N . GLY A 1 146 ? 17.918 -4.726 -26.979 1.00 88.31 146 GLY A N 1
ATOM 1134 C CA . GLY A 1 146 ? 16.586 -4.930 -26.410 1.00 88.31 146 GLY A CA 1
ATOM 1135 C C . GLY A 1 146 ? 16.437 -6.205 -25.586 1.00 88.31 146 GLY A C 1
ATOM 1136 O O . GLY A 1 146 ? 15.650 -6.233 -24.649 1.00 88.31 146 GLY A O 1
ATOM 1137 N N . ARG A 1 147 ? 17.223 -7.252 -25.874 1.00 90.00 147 ARG A N 1
ATOM 1138 C CA . ARG A 1 147 ? 17.241 -8.460 -25.035 1.00 90.00 147 ARG A CA 1
ATOM 1139 C C . ARG A 1 147 ? 17.840 -8.180 -23.654 1.00 90.00 147 ARG A C 1
ATOM 1141 O O . ARG A 1 147 ? 17.266 -8.615 -22.669 1.00 90.00 147 ARG A O 1
ATOM 1148 N N . GLU A 1 148 ? 18.959 -7.462 -23.592 1.00 92.62 148 GLU A N 1
ATOM 1149 C CA . GLU A 1 148 ? 19.622 -7.112 -22.328 1.00 92.62 148 GLU A CA 1
ATOM 1150 C C . GLU A 1 148 ? 18.733 -6.194 -21.482 1.00 92.62 148 GLU A C 1
ATOM 1152 O O . GLU A 1 148 ? 18.582 -6.416 -20.284 1.00 92.62 148 GLU A O 1
ATOM 1157 N N . GLU A 1 149 ? 18.100 -5.199 -22.109 1.00 92.56 149 GLU A N 1
ATOM 1158 C CA . GLU A 1 149 ? 17.154 -4.302 -21.435 1.00 92.56 149 GLU A CA 1
ATOM 1159 C C . GLU A 1 149 ? 15.902 -5.042 -20.953 1.00 92.56 149 GLU A C 1
ATOM 1161 O O . GLU A 1 149 ? 15.472 -4.841 -19.821 1.00 92.56 149 GLU A O 1
ATOM 1166 N N . ALA A 1 150 ? 15.342 -5.945 -21.766 1.00 90.88 150 ALA A N 1
ATOM 1167 C CA . ALA A 1 150 ? 14.198 -6.758 -21.358 1.00 90.88 150 ALA A CA 1
ATOM 1168 C C . ALA A 1 150 ? 14.531 -7.649 -20.152 1.00 90.88 150 ALA A C 1
ATOM 1170 O O . ALA A 1 150 ? 13.717 -7.746 -19.236 1.00 90.88 150 ALA A O 1
ATOM 1171 N N . THR A 1 151 ? 15.724 -8.254 -20.116 1.00 94.81 151 THR A N 1
ATOM 1172 C CA . THR A 1 151 ? 16.188 -9.013 -18.946 1.00 94.81 151 THR A CA 1
ATOM 1173 C C . THR A 1 151 ? 16.302 -8.112 -17.717 1.00 94.81 151 THR A C 1
ATOM 1175 O O . THR A 1 151 ? 15.772 -8.466 -16.669 1.00 94.81 151 THR A O 1
ATOM 1178 N N . ARG A 1 152 ? 16.903 -6.919 -17.842 1.00 94.06 152 ARG A N 1
ATOM 1179 C CA . ARG A 1 152 ? 17.014 -5.968 -16.721 1.00 94.06 152 ARG A CA 1
ATOM 1180 C C . ARG A 1 152 ? 15.653 -5.544 -16.175 1.00 94.06 152 ARG A C 1
ATOM 1182 O O . ARG A 1 152 ? 15.478 -5.508 -14.964 1.00 94.06 152 ARG A O 1
ATOM 1189 N N . VAL A 1 153 ? 14.681 -5.272 -17.047 1.00 94.44 153 VAL A N 1
ATOM 1190 C CA . VAL A 1 153 ? 13.305 -4.965 -16.625 1.00 94.44 153 VAL A CA 1
ATOM 1191 C C . VAL A 1 153 ? 12.666 -6.160 -15.922 1.00 94.44 153 VAL A C 1
ATOM 1193 O O . VAL A 1 153 ? 12.054 -5.988 -14.875 1.00 94.44 153 VAL A O 1
ATOM 1196 N N . GLN A 1 154 ? 12.817 -7.374 -16.455 1.00 94.62 154 GLN A N 1
ATOM 1197 C CA . GLN A 1 154 ? 12.280 -8.578 -15.813 1.00 94.62 154 GLN A CA 1
ATOM 1198 C C . GLN A 1 154 ? 12.881 -8.817 -14.426 1.00 94.62 154 GLN A C 1
ATOM 1200 O O . GLN A 1 154 ? 12.158 -9.209 -13.511 1.00 94.62 154 GLN A O 1
ATOM 1205 N N . ASP A 1 155 ? 14.181 -8.587 -14.261 1.00 95.56 155 ASP A N 1
ATOM 1206 C CA . ASP A 1 155 ? 14.860 -8.737 -12.977 1.00 95.56 155 ASP A CA 1
ATOM 1207 C C . ASP A 1 155 ? 14.410 -7.665 -11.976 1.00 95.56 155 ASP A C 1
ATOM 1209 O O . ASP A 1 155 ? 14.061 -8.007 -10.846 1.00 95.56 155 ASP A O 1
ATOM 1213 N N . ALA A 1 156 ? 14.307 -6.405 -12.409 1.00 94.75 156 ALA A N 1
ATOM 1214 C CA . ALA A 1 156 ? 13.804 -5.305 -11.587 1.00 94.75 156 ALA A CA 1
ATOM 1215 C C . ALA A 1 156 ? 12.346 -5.526 -11.144 1.00 94.75 156 ALA A C 1
ATOM 1217 O O . ALA A 1 156 ? 12.013 -5.372 -9.970 1.00 94.75 156 ALA A O 1
ATOM 1218 N N . LEU A 1 157 ? 11.469 -5.970 -12.050 1.00 94.25 157 LEU A N 1
ATOM 1219 C CA . LEU A 1 157 ? 10.082 -6.299 -11.707 1.00 94.25 157 LEU A CA 1
ATOM 1220 C C . LEU A 1 157 ? 10.006 -7.451 -10.699 1.00 94.25 157 LEU A C 1
ATOM 1222 O O . LEU A 1 157 ? 9.215 -7.388 -9.760 1.00 94.25 157 LEU A O 1
ATOM 1226 N N . ARG A 1 158 ? 10.867 -8.466 -10.833 1.00 95.38 158 ARG A N 1
ATOM 1227 C CA . ARG A 1 158 ? 10.942 -9.577 -9.874 1.00 95.38 158 ARG A CA 1
ATOM 1228 C C . ARG A 1 158 ? 11.390 -9.111 -8.487 1.00 95.38 158 ARG A C 1
ATOM 1230 O O . ARG A 1 158 ? 10.849 -9.584 -7.489 1.00 95.38 158 ARG A O 1
ATOM 1237 N N . GLN A 1 159 ? 12.349 -8.189 -8.409 1.00 95.69 159 GLN A N 1
ATOM 1238 C CA . GLN A 1 159 ? 12.744 -7.550 -7.147 1.00 95.69 159 GLN A CA 1
ATOM 1239 C C . GLN A 1 159 ? 11.569 -6.779 -6.534 1.00 95.69 159 GLN A C 1
ATOM 1241 O O . GLN A 1 159 ? 11.273 -6.945 -5.351 1.00 95.69 159 GLN A O 1
ATOM 1246 N N . GLY A 1 160 ? 10.837 -6.015 -7.352 1.00 95.75 160 GLY A N 1
ATOM 1247 C CA . GLY A 1 160 ? 9.615 -5.325 -6.937 1.00 95.75 160 GLY A CA 1
ATOM 1248 C C . GLY A 1 160 ? 8.558 -6.276 -6.367 1.00 95.75 160 GLY A C 1
ATOM 1249 O O . GLY A 1 160 ? 8.015 -6.028 -5.292 1.00 95.75 160 GLY A O 1
ATOM 1250 N N . GLU A 1 161 ? 8.305 -7.410 -7.021 1.00 95.94 161 GLU A N 1
ATOM 1251 C CA . GLU A 1 161 ? 7.377 -8.442 -6.534 1.00 95.94 161 GLU A CA 1
ATOM 1252 C C . GLU A 1 161 ? 7.805 -9.027 -5.179 1.00 95.94 161 GLU A C 1
ATOM 1254 O O . GLU A 1 161 ? 6.979 -9.184 -4.274 1.00 95.94 161 GLU A O 1
ATOM 1259 N N . GLN A 1 162 ? 9.097 -9.323 -5.006 1.00 96.94 162 GLN A N 1
ATOM 1260 C CA . GLN A 1 162 ? 9.645 -9.817 -3.739 1.00 96.94 162 GLN A CA 1
ATOM 1261 C C . GLN A 1 162 ? 9.497 -8.785 -2.618 1.00 96.94 162 GLN A C 1
ATOM 1263 O O . GLN A 1 162 ? 9.087 -9.138 -1.506 1.00 96.94 162 GLN A O 1
ATOM 1268 N N . ALA A 1 163 ? 9.765 -7.515 -2.922 1.00 97.56 163 ALA A N 1
ATOM 1269 C CA . ALA A 1 163 ? 9.592 -6.416 -1.988 1.00 97.56 163 ALA A CA 1
ATOM 1270 C C . ALA A 1 163 ? 8.126 -6.276 -1.563 1.00 97.56 163 ALA A C 1
ATOM 1272 O O . ALA A 1 163 ? 7.831 -6.268 -0.371 1.00 97.56 163 ALA A O 1
ATOM 1273 N N . VAL A 1 164 ? 7.184 -6.285 -2.510 1.00 97.69 164 VAL A N 1
ATOM 1274 C CA . VAL A 1 164 ? 5.740 -6.249 -2.219 1.00 97.69 164 VAL A CA 1
ATOM 1275 C C . VAL A 1 164 ? 5.312 -7.426 -1.342 1.00 97.69 164 VAL A C 1
ATOM 1277 O O . VAL A 1 164 ? 4.540 -7.245 -0.398 1.00 97.69 164 VAL A O 1
ATOM 1280 N N . ALA A 1 165 ? 5.821 -8.631 -1.600 1.00 97.56 165 ALA A N 1
ATOM 1281 C CA . ALA A 1 165 ? 5.525 -9.787 -0.762 1.00 97.56 165 ALA A CA 1
ATOM 1282 C C . ALA A 1 165 ? 6.029 -9.599 0.682 1.00 97.56 165 ALA A C 1
ATOM 1284 O O . ALA A 1 165 ? 5.355 -10.024 1.622 1.00 97.56 165 ALA A O 1
ATOM 1285 N N . ALA A 1 166 ? 7.188 -8.963 0.878 1.00 97.38 166 ALA A N 1
ATOM 1286 C CA . ALA A 1 166 ? 7.703 -8.607 2.201 1.00 97.38 166 ALA A CA 1
ATOM 1287 C C . ALA A 1 166 ? 6.870 -7.503 2.878 1.00 97.38 166 ALA A C 1
ATOM 1289 O O . ALA A 1 166 ? 6.492 -7.652 4.042 1.00 97.38 166 ALA A O 1
ATOM 1290 N N . LEU A 1 167 ? 6.461 -6.471 2.135 1.00 97.44 167 LEU A N 1
ATOM 1291 C CA . LEU A 1 167 ? 5.554 -5.425 2.624 1.00 97.44 167 LEU A CA 1
ATOM 1292 C C . LEU A 1 167 ? 4.205 -5.998 3.087 1.00 97.44 167 LEU A C 1
ATOM 1294 O O . LEU A 1 167 ? 3.683 -5.589 4.123 1.00 97.44 167 LEU A O 1
ATOM 1298 N N . ALA A 1 168 ? 3.670 -7.009 2.392 1.00 96.44 168 ALA A N 1
ATOM 1299 C CA . ALA A 1 168 ? 2.439 -7.700 2.790 1.00 96.44 168 ALA A CA 1
ATOM 1300 C C . ALA A 1 168 ? 2.558 -8.415 4.151 1.00 96.44 168 ALA A C 1
ATOM 1302 O O . ALA A 1 168 ? 1.552 -8.652 4.818 1.00 96.44 168 ALA A O 1
ATOM 1303 N N . ARG A 1 169 ? 3.785 -8.731 4.584 1.00 96.38 169 ARG A N 1
ATOM 1304 C CA . ARG A 1 169 ? 4.105 -9.300 5.904 1.00 96.38 169 ARG A CA 1
ATOM 1305 C C . ARG A 1 169 ? 4.557 -8.249 6.922 1.00 96.38 169 ARG A C 1
ATOM 1307 O O . ARG A 1 169 ? 4.901 -8.619 8.039 1.00 96.38 169 ARG A O 1
ATOM 1314 N N . LYS A 1 170 ? 4.526 -6.961 6.556 1.00 94.38 170 LYS A N 1
ATOM 1315 C CA . LYS A 1 170 ? 5.037 -5.835 7.352 1.00 94.38 170 LYS A CA 1
ATOM 1316 C C . LYS A 1 170 ? 6.548 -5.912 7.631 1.00 94.38 170 LYS A C 1
ATOM 1318 O O . LYS A 1 170 ? 7.007 -5.459 8.673 1.00 94.38 170 LYS A O 1
ATOM 1323 N N . ASP A 1 171 ? 7.318 -6.482 6.706 1.00 96.81 171 ASP A N 1
ATOM 1324 C CA . ASP A 1 171 ? 8.773 -6.620 6.828 1.00 96.81 171 ASP A CA 1
ATOM 1325 C C . ASP A 1 171 ? 9.485 -5.615 5.909 1.00 96.81 171 ASP A C 1
ATOM 1327 O O . ASP A 1 171 ? 9.794 -5.907 4.751 1.00 96.81 171 ASP A O 1
ATOM 1331 N N . LEU A 1 172 ? 9.694 -4.395 6.418 1.00 96.00 172 LEU A N 1
ATOM 1332 C CA . LEU A 1 172 ? 10.333 -3.311 5.663 1.00 96.00 172 LEU A CA 1
ATOM 1333 C C . LEU A 1 172 ? 11.808 -3.610 5.363 1.00 96.00 172 LEU A C 1
ATOM 1335 O O . LEU A 1 172 ? 12.309 -3.269 4.294 1.00 96.00 172 LEU A O 1
ATOM 1339 N N . THR A 1 173 ? 12.510 -4.280 6.277 1.00 96.31 173 THR A N 1
ATOM 1340 C CA . THR A 1 173 ? 13.924 -4.620 6.095 1.00 96.31 173 THR A CA 1
ATOM 1341 C C . THR A 1 173 ? 14.105 -5.634 4.971 1.00 96.31 173 THR A C 1
ATOM 1343 O O . THR A 1 173 ? 14.937 -5.419 4.089 1.00 96.31 173 THR A O 1
ATOM 1346 N N . ALA A 1 174 ? 13.301 -6.702 4.944 1.00 96.94 174 ALA A N 1
ATOM 1347 C CA . ALA A 1 174 ? 13.333 -7.660 3.843 1.00 96.94 174 ALA A CA 1
ATOM 1348 C C . ALA A 1 174 ? 12.869 -7.032 2.523 1.00 96.94 174 ALA A C 1
ATOM 1350 O O . ALA A 1 174 ? 13.411 -7.366 1.470 1.00 96.94 174 ALA A O 1
ATOM 1351 N N . ALA A 1 175 ? 11.903 -6.106 2.568 1.00 97.00 175 ALA A N 1
ATOM 1352 C CA . ALA A 1 175 ? 11.467 -5.380 1.381 1.00 97.00 175 ALA A CA 1
ATOM 1353 C C . ALA A 1 175 ? 12.603 -4.540 0.780 1.00 97.00 175 ALA A C 1
ATOM 1355 O O . ALA A 1 175 ? 12.859 -4.641 -0.417 1.00 97.00 175 ALA A O 1
ATOM 1356 N N . ARG A 1 176 ? 13.339 -3.783 1.602 1.00 97.19 176 ARG A N 1
ATOM 1357 C CA . ARG A 1 176 ? 14.516 -3.030 1.147 1.00 97.19 176 ARG A CA 1
ATOM 1358 C C . ARG A 1 176 ? 15.608 -3.947 0.605 1.00 97.19 176 ARG A C 1
ATOM 1360 O O . ARG A 1 176 ? 16.113 -3.698 -0.483 1.00 97.19 176 ARG A O 1
ATOM 1367 N N . ALA A 1 177 ? 15.932 -5.023 1.321 1.00 96.56 177 ALA A N 1
ATOM 1368 C CA . ALA A 1 177 ? 16.958 -5.975 0.894 1.00 96.56 177 ALA A CA 1
ATOM 1369 C C . ALA A 1 177 ? 16.645 -6.605 -0.476 1.00 96.56 177 ALA A C 1
ATOM 1371 O O . ALA A 1 177 ? 17.547 -6.800 -1.288 1.00 96.56 177 ALA A O 1
ATOM 1372 N N . ALA A 1 178 ? 15.367 -6.878 -0.763 1.00 96.25 178 ALA A N 1
ATOM 1373 C CA . ALA A 1 178 ? 14.940 -7.377 -2.069 1.00 96.25 178 ALA A CA 1
ATOM 1374 C C . ALA A 1 178 ? 15.201 -6.375 -3.210 1.00 96.25 178 ALA A C 1
ATOM 1376 O O . ALA A 1 178 ? 15.479 -6.792 -4.332 1.00 96.25 178 ALA A O 1
ATOM 1377 N N . LEU A 1 179 ? 15.135 -5.070 -2.927 1.00 94.31 179 LEU A N 1
ATOM 1378 C CA . LEU A 1 179 ? 15.298 -4.001 -3.917 1.00 94.31 179 LEU A CA 1
ATOM 1379 C C . LEU A 1 179 ? 16.755 -3.595 -4.143 1.00 94.31 179 LEU A C 1
ATOM 1381 O O . LEU A 1 179 ? 17.123 -3.242 -5.258 1.00 94.31 179 LEU A O 1
ATOM 1385 N N . THR A 1 180 ? 17.600 -3.653 -3.115 1.00 90.19 180 THR A N 1
ATOM 1386 C CA . THR A 1 180 ? 19.009 -3.239 -3.229 1.00 90.19 180 THR A CA 1
ATOM 1387 C C . THR A 1 180 ? 19.938 -4.347 -3.726 1.00 90.19 180 THR A C 1
ATOM 1389 O O . THR A 1 180 ? 21.107 -4.080 -3.991 1.00 90.19 180 THR A O 1
ATOM 1392 N N . GLY A 1 181 ? 19.429 -5.575 -3.872 1.00 70.62 181 GLY A N 1
ATOM 1393 C CA . GLY A 1 181 ? 20.243 -6.765 -4.109 1.00 70.62 181 GLY A CA 1
ATOM 1394 C C . GLY A 1 181 ? 20.941 -7.204 -2.821 1.00 70.62 181 GLY A C 1
ATOM 1395 O O . GLY A 1 181 ? 21.652 -6.421 -2.191 1.00 70.62 181 GLY A O 1
ATOM 1396 N N . GLY A 1 182 ? 20.693 -8.447 -2.408 1.00 46.91 182 GLY A N 1
ATOM 1397 C CA . GLY A 1 182 ? 21.499 -9.121 -1.385 1.00 46.91 182 GLY A CA 1
ATOM 1398 C C . GLY A 1 182 ? 22.857 -9.549 -1.922 1.00 46.91 182 GLY A C 1
ATOM 1399 O O . GLY A 1 182 ? 22.945 -9.819 -3.143 1.00 46.91 182 GLY A O 1
#

Radius of gyration: 20.34 Å; chains: 1; bounding box: 50×32×55 Å

Sequence (182 aa):
MAAALRQLSVLDDRGLPMLAAYWVAQGRDGEVLVELAGLHGDERKVADLWPAALVELGVTVPVPRDRLVALPWVAGQVAGGRRPLSWLVTVLWPPVYVGSEPDAAASDAEDELLDEIVYILDDILQFAERVVGDAAQRTRWWRRHGREEATRVQDALRQGEQAVAALARKDLTAARAALTGG

Foldseek 3Di:
DVLLCVVLVNDDLQCQLVVLLVVVVVVLVDPLSVVSVPDRRPPVSSVVSVCVVCVSVVHDPPHPPSLLVCQLVLLVCCLVVNDPLVVS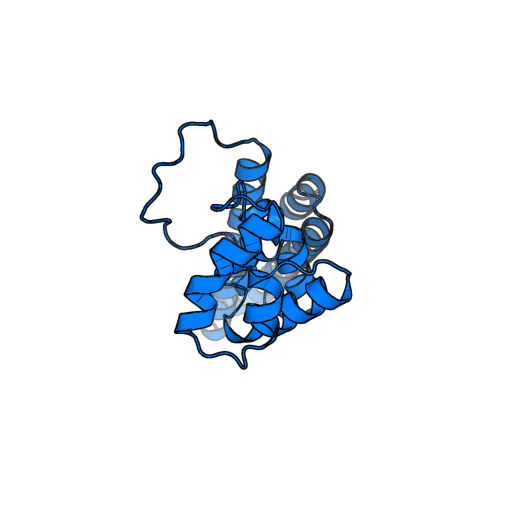LCSNPPDDPPPDDPPPPPDDPLNVLSVVLSVLSVVLVVLLVVLVVVVVVVDPVCVVCVVVSVVVSVQQVVLSSQLSVCSNVSNSPSSVCSNVDD

Secondary structure (DSSP, 8-state):
-HHHHHHTT-S-GGGHHHHHHHHHHTT---HHHHHHHT----HHHHHHHHHHHHHHTT--SSPTTHHHHHHHHHHHHHHTTSS-HHHHHHHHS-S--TT----SS---HHHHHHHHHHHHHHHHHHHHHHHHHHHHTT-HHHHHHHHHHHHHHHHHHHHHHHHHHHHTTT-HHHHHHHHH--